Protein AF-A0A1Y3BUK6-F1 (afdb_monomer)

Foldseek 3Di:
DWDADPPRVPTDDPLRVVVVVCVVVPDQAAAEDEDDDPPPQPDWPDDDPVSLLVVVQRPQNYKYWTAGPHDGDIDIDGSCVVPPPHDYPVNVVVVVVVVVVVVVVD

Structure (mmCIF, N/CA/C/O backbone):
data_AF-A0A1Y3BUK6-F1
#
_entry.id   AF-A0A1Y3BUK6-F1
#
loop_
_atom_site.group_PDB
_atom_site.id
_atom_site.type_symbol
_atom_site.label_atom_id
_atom_site.label_alt_id
_atom_site.label_comp_id
_atom_site.label_asym_id
_atom_site.label_entity_id
_atom_site.label_seq_id
_atom_site.pdbx_PDB_ins_code
_atom_site.Cartn_x
_atom_site.Cartn_y
_atom_site.Cartn_z
_atom_site.occupancy
_atom_site.B_iso_or_equiv
_atom_site.auth_seq_id
_atom_site.auth_comp_id
_atom_site.auth_asym_id
_atom_site.auth_atom_id
_atom_site.pdbx_PDB_model_num
ATOM 1 N N . CYS A 1 1 ? -2.358 -7.736 -8.108 1.00 97.06 1 CYS A N 1
ATOM 2 C CA . CYS A 1 1 ? -1.646 -6.961 -9.150 1.00 97.06 1 CYS A CA 1
ATOM 3 C C . CYS A 1 1 ? -2.410 -5.671 -9.430 1.00 97.06 1 CYS A C 1
ATOM 5 O O . CYS A 1 1 ? -3.538 -5.540 -8.955 1.00 97.06 1 CYS A O 1
ATOM 7 N N . ASN A 1 2 ? -1.794 -4.718 -10.134 1.00 98.06 2 ASN A N 1
ATOM 8 C CA . ASN A 1 2 ? -2.523 -3.589 -10.705 1.00 98.06 2 ASN A CA 1
ATOM 9 C C . ASN A 1 2 ? -3.441 -4.078 -11.833 1.00 98.06 2 ASN A C 1
ATOM 11 O O . ASN A 1 2 ? -3.131 -5.059 -12.508 1.00 98.06 2 ASN A O 1
ATOM 15 N N . VAL A 1 3 ? -4.565 -3.392 -12.015 1.00 98.50 3 VAL A N 1
ATOM 16 C CA . VAL A 1 3 ? -5.497 -3.611 -13.125 1.00 98.50 3 VAL A CA 1
ATOM 17 C C . VAL A 1 3 ? -5.777 -2.258 -13.755 1.00 98.50 3 VAL A C 1
ATOM 19 O O . VAL A 1 3 ? -6.190 -1.318 -13.072 1.00 98.50 3 VAL A O 1
ATOM 22 N N . GLU A 1 4 ? -5.504 -2.161 -15.047 1.00 98.38 4 GLU A N 1
ATOM 23 C CA . GLU A 1 4 ? -5.600 -0.920 -15.805 1.00 98.38 4 GLU A CA 1
ATOM 24 C C . GLU A 1 4 ? -6.942 -0.801 -16.524 1.00 98.38 4 GLU A C 1
ATOM 26 O O . GLU A 1 4 ? -7.657 -1.782 -16.739 1.00 98.38 4 GLU A O 1
ATOM 31 N N . ASN A 1 5 ? -7.287 0.427 -16.898 1.00 98.19 5 ASN A N 1
ATOM 32 C CA . ASN A 1 5 ? -8.479 0.727 -17.672 1.00 98.19 5 ASN A CA 1
ATOM 33 C C . ASN A 1 5 ? -8.189 1.828 -18.696 1.00 98.19 5 ASN A C 1
ATOM 35 O O . ASN A 1 5 ? -7.405 2.723 -18.409 1.00 98.19 5 ASN A O 1
ATOM 39 N N . ALA A 1 6 ? -8.859 1.808 -19.853 1.00 98.06 6 ALA A N 1
ATOM 40 C CA . ALA A 1 6 ? -8.723 2.853 -20.872 1.00 98.06 6 ALA A CA 1
ATOM 41 C C . ALA A 1 6 ? -9.057 4.259 -20.332 1.00 98.06 6 ALA A C 1
ATOM 43 O O . ALA A 1 6 ? -8.390 5.234 -20.670 1.00 98.06 6 ALA A O 1
ATOM 44 N N . ALA A 1 7 ? -10.050 4.365 -19.446 1.00 97.62 7 ALA A N 1
ATOM 45 C CA . ALA A 1 7 ? -10.232 5.543 -18.611 1.00 97.62 7 ALA A CA 1
ATOM 46 C C . ALA A 1 7 ? -9.292 5.428 -17.401 1.00 97.62 7 ALA A C 1
ATOM 48 O O . ALA A 1 7 ? -9.653 4.834 -16.385 1.00 97.62 7 ALA A O 1
ATOM 49 N N . TYR A 1 8 ? -8.082 5.987 -17.505 1.00 94.44 8 TYR A N 1
ATOM 50 C CA . TYR A 1 8 ? -7.000 5.768 -16.528 1.00 94.44 8 TYR A CA 1
ATOM 51 C C . TYR A 1 8 ? -7.355 6.076 -15.066 1.00 94.44 8 TYR A C 1
ATOM 53 O O . TYR A 1 8 ? -6.767 5.484 -14.162 1.00 94.44 8 TYR A O 1
ATOM 61 N N . SER A 1 9 ? -8.332 6.947 -14.798 1.00 96.06 9 SER A N 1
ATOM 62 C CA . SER A 1 9 ? -8.829 7.196 -13.437 1.00 96.06 9 SER A CA 1
ATOM 63 C C . SER A 1 9 ? -9.491 5.970 -12.789 1.00 96.06 9 SER A C 1
ATOM 65 O O . SER A 1 9 ? -9.537 5.886 -11.563 1.00 96.06 9 SER A O 1
ATOM 67 N N . GLY A 1 10 ? -9.974 5.015 -13.591 1.00 96.69 10 GLY A N 1
ATOM 68 C CA . GLY A 1 10 ? -10.552 3.747 -13.143 1.00 96.69 10 GLY A CA 1
ATOM 69 C C . GLY A 1 10 ? -9.523 2.665 -12.802 1.00 96.69 10 GLY A C 1
ATOM 70 O O . GLY A 1 10 ? -9.906 1.607 -12.305 1.00 96.69 10 GLY A O 1
ATOM 71 N N . SER A 1 11 ? -8.232 2.901 -13.051 1.00 98.19 11 SER A N 1
ATOM 72 C CA . SER A 1 11 ? -7.171 1.941 -12.739 1.00 98.19 11 SER A CA 1
ATOM 73 C C . SER A 1 11 ? -6.983 1.763 -11.227 1.00 98.19 11 SER A C 1
ATOM 75 O O . SER A 1 11 ? -7.051 2.710 -10.433 1.00 98.19 11 SER A O 1
ATOM 77 N N . ILE A 1 12 ? -6.670 0.536 -10.811 1.00 98.56 12 ILE A N 1
ATOM 78 C CA . ILE A 1 12 ? -6.420 0.178 -9.411 1.00 98.56 12 ILE A CA 1
ATOM 79 C C . ILE A 1 12 ? -5.020 -0.412 -9.255 1.00 98.56 12 ILE A C 1
ATOM 81 O O . ILE A 1 12 ? -4.582 -1.247 -10.040 1.00 98.56 12 ILE A O 1
ATOM 85 N N . CYS A 1 13 ? -4.296 0.027 -8.225 1.00 98.62 13 CYS A N 1
ATOM 86 C CA . CYS A 1 13 ? -2.953 -0.477 -7.941 1.00 98.62 13 CYS A CA 1
ATOM 87 C C . CYS A 1 13 ? -2.997 -1.850 -7.242 1.00 98.62 13 CYS A C 1
ATOM 89 O O . CYS A 1 13 ? -4.044 -2.295 -6.750 1.00 98.62 13 CYS A O 1
ATOM 91 N N . ALA A 1 14 ? -1.850 -2.524 -7.179 1.00 98.50 14 ALA A N 1
ATOM 92 C CA . ALA A 1 14 ? -1.741 -3.873 -6.629 1.00 98.50 14 ALA A CA 1
ATOM 93 C C . ALA A 1 14 ? -2.119 -3.962 -5.146 1.00 98.50 14 ALA A C 1
ATOM 95 O O . ALA A 1 14 ? -2.802 -4.904 -4.743 1.00 98.50 14 ALA A O 1
ATOM 96 N N . GLU A 1 15 ? -1.731 -2.961 -4.367 1.00 98.62 15 GLU A N 1
ATOM 97 C CA . GLU A 1 15 ? -1.949 -2.860 -2.927 1.00 98.62 15 GLU A CA 1
ATOM 98 C C . GLU A 1 15 ? -3.444 -2.788 -2.616 1.00 98.62 15 GLU A C 1
ATOM 100 O O . GLU A 1 15 ? -3.969 -3.582 -1.837 1.00 98.62 15 GLU A O 1
ATOM 105 N N . ARG A 1 16 ? -4.159 -1.882 -3.297 1.00 98.50 16 ARG A N 1
ATOM 106 C CA . ARG A 1 16 ? -5.612 -1.727 -3.142 1.00 98.50 16 ARG A CA 1
ATOM 107 C C . ARG A 1 16 ? -6.351 -2.988 -3.578 1.00 98.50 16 ARG A C 1
ATOM 109 O O . ARG A 1 16 ? -7.261 -3.421 -2.881 1.00 98.50 16 ARG A O 1
ATOM 116 N N . THR A 1 17 ? -5.918 -3.625 -4.664 1.00 98.75 17 THR A N 1
ATOM 117 C CA . THR A 1 17 ? -6.490 -4.905 -5.112 1.00 98.75 17 THR A CA 1
ATOM 118 C C . THR A 1 17 ? -6.331 -6.002 -4.053 1.00 98.75 17 THR A C 1
ATOM 120 O O . THR A 1 17 ? -7.296 -6.704 -3.747 1.00 98.75 17 THR A O 1
ATOM 123 N N . ALA A 1 18 ? -5.144 -6.127 -3.447 1.00 98.56 18 ALA A N 1
ATOM 124 C CA . ALA A 1 18 ? -4.880 -7.111 -2.396 1.00 98.56 18 ALA A CA 1
ATOM 125 C C . ALA A 1 18 ? -5.764 -6.882 -1.159 1.00 98.56 18 ALA A C 1
ATOM 127 O O . ALA A 1 18 ? -6.397 -7.817 -0.665 1.00 98.56 18 ALA A O 1
ATOM 128 N N . ILE A 1 19 ? -5.871 -5.633 -0.698 1.00 98.38 19 ILE A N 1
ATOM 129 C CA . ILE A 1 19 ? -6.700 -5.299 0.464 1.00 98.38 19 ILE A CA 1
ATOM 130 C C . ILE A 1 19 ? -8.188 -5.497 0.171 1.00 98.38 19 ILE A C 1
ATOM 132 O O . ILE A 1 19 ? -8.884 -6.095 0.986 1.00 98.38 19 ILE A O 1
ATOM 136 N N . VAL A 1 20 ? -8.689 -5.070 -0.994 1.00 98.38 20 VAL A N 1
ATOM 137 C CA . VAL A 1 20 ? -10.094 -5.297 -1.384 1.00 98.38 20 VAL A CA 1
ATOM 138 C C . VAL A 1 20 ? -10.420 -6.792 -1.384 1.00 98.38 20 VAL A C 1
ATOM 140 O O . VAL A 1 20 ? -11.470 -7.200 -0.875 1.00 98.38 20 VAL A O 1
ATOM 143 N N . LYS A 1 21 ? -9.510 -7.638 -1.882 1.00 98.62 21 LYS A N 1
ATOM 144 C CA . LYS A 1 21 ? -9.695 -9.093 -1.835 1.00 98.62 21 LYS A CA 1
ATOM 145 C C . LYS A 1 21 ? -9.725 -9.627 -0.400 1.00 98.62 21 LYS A C 1
ATOM 147 O O . LYS A 1 21 ? -10.583 -10.448 -0.075 1.00 98.62 21 LYS A O 1
ATOM 152 N N . ALA A 1 22 ? -8.830 -9.160 0.466 1.00 98.38 22 ALA A N 1
ATOM 153 C CA . ALA A 1 22 ? -8.791 -9.600 1.857 1.00 98.38 22 ALA A CA 1
ATOM 154 C C . ALA A 1 22 ? -10.051 -9.173 2.634 1.00 98.38 22 ALA A C 1
ATOM 156 O O . ALA A 1 22 ? -10.677 -10.004 3.295 1.00 98.38 22 ALA A O 1
ATOM 157 N N . VAL A 1 23 ? -10.481 -7.918 2.473 1.00 98.31 23 VAL A N 1
ATOM 158 C CA . VAL A 1 23 ? -11.688 -7.361 3.106 1.00 98.31 23 VAL A CA 1
ATOM 159 C C . VAL A 1 23 ? -12.951 -8.063 2.630 1.00 98.31 23 VAL A C 1
ATOM 161 O O . VAL A 1 23 ? -13.774 -8.447 3.459 1.00 98.31 23 VAL A O 1
ATOM 164 N N . SER A 1 24 ? -13.095 -8.289 1.321 1.00 98.44 24 SER A N 1
ATOM 165 C CA . SER A 1 24 ? -14.236 -9.047 0.778 1.00 98.44 24 SER A CA 1
ATOM 166 C C . SER A 1 24 ? -14.266 -10.505 1.243 1.00 98.44 24 SER A C 1
ATOM 168 O O . SER A 1 24 ? -15.320 -11.131 1.215 1.00 98.44 24 SER A O 1
ATOM 170 N N . SER A 1 25 ? -1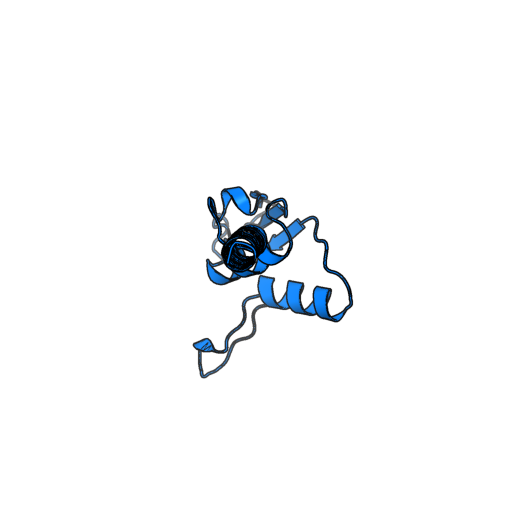3.135 -11.030 1.720 1.00 98.44 25 SER A N 1
ATOM 171 C CA . SER A 1 25 ? -13.026 -12.366 2.315 1.00 98.44 25 SER A CA 1
ATOM 172 C C . SER A 1 25 ? -13.122 -12.347 3.853 1.00 98.44 25 SER A C 1
ATOM 174 O O . SER A 1 25 ? -12.852 -13.355 4.494 1.00 98.44 25 SER A O 1
ATOM 176 N N . GLY A 1 26 ? -13.501 -11.215 4.463 1.00 98.31 26 GLY A N 1
ATOM 177 C CA . GLY A 1 26 ? -13.745 -11.087 5.906 1.00 98.31 26 GLY A CA 1
ATOM 178 C C . GLY A 1 26 ? -12.540 -10.658 6.753 1.00 98.31 26 GLY A C 1
ATOM 179 O O . GLY A 1 26 ? -12.675 -10.493 7.966 1.00 98.31 26 GLY A O 1
ATOM 180 N N . HIS A 1 27 ? -11.370 -10.421 6.156 1.00 98.19 27 HIS A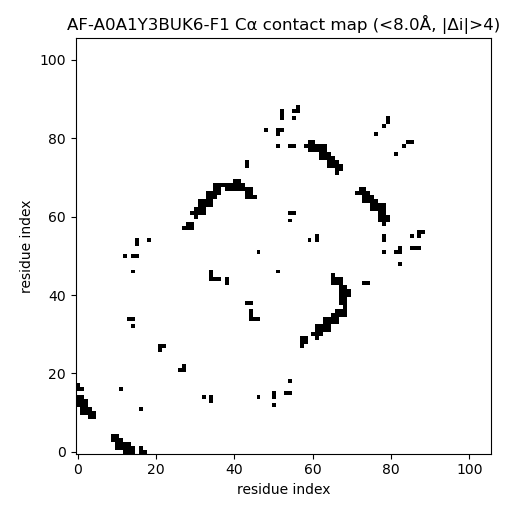 N 1
ATOM 181 C CA . HIS A 1 27 ? -10.172 -9.998 6.887 1.00 98.19 27 HIS A CA 1
ATOM 182 C C . HIS A 1 27 ? -10.051 -8.472 6.922 1.00 98.19 27 HIS A C 1
ATOM 184 O O . HIS A 1 27 ? -10.044 -7.822 5.881 1.00 98.19 27 HIS A O 1
ATOM 190 N N . ARG A 1 28 ? -9.920 -7.882 8.118 1.00 96.44 28 ARG A N 1
ATOM 191 C CA . ARG A 1 28 ? -9.786 -6.416 8.287 1.00 96.44 28 ARG A CA 1
ATOM 192 C C . ARG A 1 28 ? -8.601 -5.971 9.145 1.00 96.44 28 ARG A C 1
ATOM 194 O O . ARG A 1 28 ? -8.429 -4.778 9.349 1.00 96.44 28 ARG A O 1
ATOM 201 N N . LYS A 1 29 ? -7.817 -6.913 9.672 1.00 96.69 29 LYS A N 1
ATOM 202 C CA . LYS A 1 29 ? -6.604 -6.638 10.451 1.00 96.69 29 LYS A CA 1
ATOM 203 C C . LYS A 1 29 ? -5.415 -7.185 9.683 1.00 96.69 29 LYS A C 1
ATOM 205 O O . LYS A 1 29 ? -5.387 -8.379 9.383 1.00 96.69 29 LYS A O 1
ATOM 210 N N . PHE A 1 30 ? -4.458 -6.323 9.373 1.00 97.56 30 PHE A N 1
ATOM 211 C CA . PHE A 1 30 ? -3.306 -6.669 8.551 1.00 97.56 30 PHE A CA 1
ATOM 212 C C . PHE A 1 30 ? -2.025 -6.358 9.306 1.00 97.56 30 PHE A C 1
ATOM 214 O O . PHE A 1 30 ? -1.898 -5.296 9.901 1.00 97.56 30 PHE A O 1
ATOM 221 N N . LYS A 1 31 ? -1.077 -7.297 9.275 1.00 97.81 31 LYS A N 1
ATOM 222 C CA . LYS A 1 31 ? 0.234 -7.120 9.906 1.00 97.81 31 LYS A CA 1
ATOM 223 C C . LYS A 1 31 ? 1.224 -6.437 8.965 1.00 97.81 31 LYS A C 1
ATOM 225 O O . LYS A 1 31 ? 1.959 -5.551 9.379 1.00 97.81 31 LYS A O 1
ATOM 230 N N . ALA A 1 32 ? 1.255 -6.876 7.708 1.00 98.06 32 ALA A N 1
ATOM 231 C CA . ALA A 1 32 ? 2.183 -6.369 6.714 1.00 98.06 32 ALA A CA 1
ATOM 232 C C . ALA A 1 32 ? 1.646 -6.540 5.286 1.00 98.06 32 ALA A C 1
ATOM 234 O O . ALA A 1 32 ? 0.783 -7.388 5.043 1.00 98.06 32 ALA A O 1
ATOM 235 N N . ILE A 1 33 ? 2.203 -5.774 4.350 1.00 98.12 33 ILE A N 1
ATOM 236 C CA . ILE A 1 33 ? 2.031 -5.924 2.903 1.00 98.12 33 ILE A CA 1
ATOM 237 C C . ILE A 1 33 ? 3.394 -5.826 2.213 1.00 98.12 33 ILE A C 1
ATOM 239 O O . ILE A 1 33 ? 4.182 -4.943 2.536 1.00 98.12 33 ILE A O 1
ATOM 243 N N . ALA A 1 34 ? 3.666 -6.717 1.259 1.00 97.06 34 ALA A N 1
ATOM 244 C CA . ALA A 1 34 ? 4.858 -6.661 0.418 1.00 97.06 34 ALA A CA 1
ATOM 245 C C . ALA A 1 34 ? 4.495 -6.214 -1.000 1.00 97.06 34 ALA A C 1
ATOM 247 O O . ALA A 1 34 ? 3.499 -6.675 -1.564 1.00 97.06 34 ALA A O 1
ATOM 248 N N . ILE A 1 35 ? 5.298 -5.308 -1.556 1.00 96.94 35 ILE A N 1
ATOM 249 C CA . ILE A 1 35 ? 5.081 -4.703 -2.869 1.00 96.94 35 ILE A CA 1
ATOM 250 C C . ILE A 1 35 ? 6.314 -4.967 -3.726 1.00 96.94 35 ILE A C 1
ATOM 252 O O . ILE A 1 35 ? 7.437 -4.661 -3.326 1.00 96.94 35 ILE A O 1
ATOM 256 N N . THR A 1 36 ? 6.087 -5.536 -4.906 1.00 94.44 36 THR A N 1
ATOM 257 C CA . THR A 1 36 ? 7.118 -5.884 -5.884 1.00 94.44 36 THR A CA 1
ATOM 258 C C . THR A 1 36 ? 6.785 -5.257 -7.234 1.00 94.44 36 THR A C 1
ATOM 260 O O . THR A 1 36 ? 5.622 -4.993 -7.553 1.00 94.44 36 THR A O 1
ATOM 263 N N . SER A 1 37 ? 7.814 -5.017 -8.040 1.00 93.62 37 SER A N 1
ATOM 264 C CA . SER A 1 37 ? 7.674 -4.549 -9.420 1.00 93.62 37 SER A CA 1
ATOM 265 C C . SER A 1 37 ? 8.905 -4.930 -10.231 1.00 93.62 37 SER A C 1
ATOM 267 O O . SER A 1 37 ? 9.915 -5.350 -9.675 1.00 93.62 37 SER A O 1
ATOM 269 N N . ASN A 1 38 ? 8.833 -4.718 -11.538 1.00 92.75 38 ASN A N 1
ATOM 270 C CA . ASN A 1 38 ? 9.950 -4.838 -12.467 1.00 92.75 38 ASN A CA 1
ATOM 271 C C . ASN A 1 38 ? 10.732 -3.519 -12.638 1.00 92.75 38 ASN A C 1
ATOM 273 O O . ASN A 1 38 ? 11.317 -3.293 -13.697 1.00 92.75 38 ASN A O 1
ATOM 277 N N . LEU A 1 39 ? 10.716 -2.635 -11.632 1.00 91.94 39 LEU A N 1
ATOM 278 C CA . LEU A 1 39 ? 11.558 -1.436 -11.612 1.00 91.94 39 LEU A CA 1
ATOM 279 C C . LEU A 1 39 ? 13.053 -1.802 -11.735 1.00 91.94 39 LEU A C 1
ATOM 281 O O . LEU A 1 39 ? 13.422 -2.971 -11.560 1.00 91.94 39 LEU A O 1
ATOM 285 N N . PRO A 1 40 ? 13.931 -0.832 -12.053 1.00 92.25 40 PRO A N 1
ATOM 286 C CA . PRO A 1 40 ? 15.370 -1.060 -12.061 1.00 92.25 40 PRO A CA 1
ATOM 287 C C . PRO A 1 40 ? 15.874 -1.737 -10.770 1.00 92.25 40 PRO A C 1
ATOM 289 O O . PRO A 1 40 ? 15.303 -1.515 -9.703 1.00 92.25 40 PRO A O 1
ATOM 292 N N . PRO A 1 41 ? 16.959 -2.535 -10.837 1.00 84.19 41 PRO A N 1
ATOM 293 C CA . PRO A 1 41 ? 17.434 -3.398 -9.748 1.00 84.19 41 PRO A CA 1
ATOM 294 C C . PRO A 1 41 ? 17.522 -2.772 -8.350 1.00 84.19 41 PRO A C 1
ATOM 296 O O . PRO A 1 41 ? 17.307 -3.479 -7.378 1.00 84.19 41 PRO A O 1
ATOM 299 N N . ASN A 1 42 ? 17.818 -1.476 -8.233 1.00 85.69 42 ASN A N 1
ATOM 300 C CA . ASN A 1 42 ? 18.033 -0.798 -6.948 1.00 85.69 42 ASN A CA 1
ATOM 301 C C . ASN A 1 42 ? 16.878 0.140 -6.549 1.00 85.69 42 ASN A C 1
ATOM 303 O O . ASN A 1 42 ? 16.957 0.818 -5.522 1.00 85.69 42 ASN A O 1
ATOM 307 N N . ASP A 1 43 ? 15.819 0.194 -7.355 1.00 90.94 43 ASP A N 1
ATOM 308 C CA . ASP A 1 43 ? 14.684 1.077 -7.123 1.00 90.94 43 ASP A CA 1
ATOM 309 C C . ASP A 1 43 ? 13.631 0.380 -6.260 1.00 90.94 43 ASP A C 1
ATOM 311 O O . ASP A 1 43 ? 13.277 -0.784 -6.461 1.00 90.94 43 ASP A O 1
ATOM 315 N N . LEU A 1 44 ? 13.096 1.120 -5.289 1.00 91.81 44 LEU A N 1
ATOM 316 C CA . LEU A 1 44 ? 12.036 0.636 -4.412 1.00 91.81 44 LEU A CA 1
ATOM 317 C C . LEU A 1 44 ? 10.670 0.918 -5.029 1.00 91.81 44 LEU A C 1
ATOM 319 O O . LEU A 1 44 ? 10.354 2.060 -5.375 1.00 91.81 44 LEU A O 1
ATOM 323 N N . CYS A 1 45 ? 9.811 -0.099 -5.066 1.00 91.56 45 CYS A N 1
ATOM 324 C CA . CYS A 1 45 ? 8.420 0.065 -5.478 1.00 91.56 45 CYS A CA 1
ATOM 325 C C . CYS A 1 45 ? 7.576 0.680 -4.351 1.00 91.56 45 CYS A C 1
ATOM 327 O O . CYS A 1 45 ? 6.835 -0.012 -3.655 1.00 91.56 45 CYS A O 1
ATOM 329 N N . ALA A 1 46 ? 7.719 1.986 -4.129 1.00 95.25 46 ALA A N 1
ATOM 330 C CA . ALA A 1 46 ? 6.961 2.685 -3.098 1.00 95.25 46 ALA A CA 1
ATOM 331 C C . ALA A 1 46 ? 5.466 2.795 -3.469 1.00 95.25 46 ALA A C 1
ATOM 333 O O . ALA A 1 46 ? 5.146 3.178 -4.597 1.00 95.25 46 ALA A O 1
ATOM 334 N N . PRO A 1 47 ? 4.531 2.558 -2.525 1.00 97.50 47 PRO A N 1
ATOM 335 C CA . PRO A 1 47 ? 3.109 2.718 -2.792 1.00 97.50 47 PRO A CA 1
ATOM 336 C C . PRO A 1 47 ? 2.786 4.180 -3.091 1.00 97.50 47 PRO A C 1
ATOM 338 O O . PRO A 1 47 ? 3.326 5.098 -2.454 1.00 97.50 47 PRO A O 1
ATOM 341 N N . CYS A 1 48 ? 1.861 4.407 -4.022 1.00 97.88 48 CYS A N 1
ATOM 342 C CA . CYS A 1 48 ? 1.394 5.754 -4.341 1.00 97.88 48 CYS A CA 1
ATOM 343 C C . CYS A 1 48 ? 0.573 6.351 -3.182 1.00 97.88 48 CYS A C 1
ATOM 345 O O . CYS A 1 48 ? 0.092 5.631 -2.303 1.00 97.88 48 CYS A O 1
ATOM 347 N N . GLY A 1 49 ? 0.366 7.673 -3.188 1.00 98.00 49 GLY A N 1
ATOM 348 C CA . GLY A 1 49 ? -0.363 8.370 -2.117 1.00 98.00 49 GLY A CA 1
ATOM 349 C C . GLY A 1 49 ? -1.761 7.796 -1.850 1.00 98.00 49 GLY A C 1
ATOM 350 O O . GLY A 1 49 ? -2.125 7.578 -0.698 1.00 98.00 49 GLY A O 1
ATOM 351 N N . ASN A 1 50 ? -2.500 7.437 -2.906 1.00 97.62 50 ASN A N 1
ATOM 352 C CA . ASN A 1 50 ? -3.824 6.821 -2.776 1.00 97.62 50 ASN A CA 1
ATOM 353 C C . ASN A 1 50 ? -3.766 5.447 -2.099 1.00 97.62 50 ASN A C 1
ATOM 355 O O . ASN A 1 50 ? -4.648 5.119 -1.311 1.00 97.62 50 ASN A O 1
ATOM 359 N N . CYS A 1 51 ? -2.738 4.642 -2.378 1.00 98.56 51 CYS A N 1
ATOM 360 C CA . CYS A 1 51 ? -2.549 3.354 -1.714 1.00 98.56 51 CYS A CA 1
ATOM 361 C C . CYS A 1 51 ? -2.176 3.533 -0.245 1.00 98.56 51 CYS A C 1
ATOM 363 O O . CYS A 1 51 ? -2.767 2.867 0.599 1.00 98.56 51 CYS A O 1
ATOM 365 N N . ARG A 1 52 ? -1.268 4.465 0.073 1.00 98.44 52 ARG A N 1
ATOM 366 C CA . ARG A 1 52 ? -0.918 4.788 1.468 1.00 98.44 52 ARG A CA 1
ATOM 367 C C . ARG A 1 52 ? -2.157 5.207 2.256 1.00 98.44 52 ARG A C 1
ATOM 369 O O . ARG A 1 52 ? -2.433 4.645 3.309 1.00 98.44 52 ARG A O 1
ATOM 376 N N . GLN A 1 53 ? -2.944 6.130 1.704 1.00 98.38 53 GLN A N 1
ATOM 377 C CA . GLN A 1 53 ? -4.165 6.619 2.340 1.00 98.38 53 GLN A CA 1
ATOM 378 C C . GLN A 1 53 ? -5.220 5.517 2.505 1.00 98.38 53 GLN A C 1
ATOM 380 O O . GLN A 1 53 ? -5.871 5.445 3.545 1.00 98.38 53 GLN A O 1
ATOM 385 N N . PHE A 1 54 ? -5.372 4.641 1.508 1.00 98.12 54 PHE A N 1
ATOM 386 C CA . PHE A 1 54 ? -6.286 3.501 1.582 1.00 98.12 54 PHE A CA 1
ATOM 387 C C . PHE A 1 54 ? -5.856 2.487 2.647 1.00 98.12 54 PHE A C 1
ATOM 389 O O . PHE A 1 54 ? -6.693 1.954 3.367 1.00 98.12 54 PHE A O 1
ATOM 396 N N . LEU A 1 55 ? -4.555 2.221 2.763 1.00 97.94 55 LEU A N 1
ATOM 397 C CA . LEU A 1 55 ? -4.012 1.292 3.749 1.00 97.94 55 LEU A CA 1
ATOM 398 C C . LEU A 1 55 ? -4.150 1.829 5.185 1.00 97.94 55 LEU A C 1
ATOM 400 O O . LEU A 1 55 ? -4.452 1.048 6.084 1.00 97.94 55 LEU A O 1
ATOM 404 N N . VAL A 1 56 ? -4.002 3.146 5.395 1.00 97.25 56 VAL A N 1
ATOM 405 C CA . VAL A 1 56 ? -4.150 3.791 6.718 1.00 97.25 56 VAL A CA 1
ATOM 406 C C . VAL A 1 56 ? -5.526 3.537 7.345 1.00 97.25 56 VAL A C 1
ATOM 408 O O . VAL A 1 56 ? -5.627 3.468 8.570 1.00 97.25 56 VAL A O 1
ATOM 411 N N . GLU A 1 57 ? -6.567 3.330 6.533 1.00 97.31 57 GLU A N 1
ATOM 412 C CA . GLU A 1 57 ? -7.911 2.952 7.002 1.00 97.31 57 GLU A CA 1
ATOM 413 C C . GLU A 1 57 ? -7.903 1.676 7.865 1.00 97.31 57 GLU A C 1
ATOM 415 O O . GLU A 1 57 ? -8.752 1.502 8.739 1.00 97.31 57 GLU A O 1
ATOM 420 N N . PHE A 1 58 ? -6.923 0.794 7.655 1.00 96.31 58 PHE A N 1
ATOM 421 C CA . PHE A 1 58 ? -6.822 -0.503 8.325 1.00 96.31 58 PHE A CA 1
ATOM 422 C C . PHE A 1 58 ? -5.775 -0.553 9.446 1.00 96.31 58 PHE A C 1
ATOM 424 O O . PHE A 1 58 ? -5.630 -1.599 10.080 1.00 96.31 58 PHE A O 1
ATOM 431 N N . GLY A 1 59 ? -5.085 0.557 9.722 1.00 94.56 59 GLY A N 1
ATOM 432 C CA . GLY A 1 59 ? -4.108 0.674 10.809 1.00 94.56 59 GLY A CA 1
ATOM 433 C C . GLY A 1 59 ? -2.821 1.363 10.366 1.00 94.56 59 GLY A C 1
ATOM 434 O O . GLY A 1 59 ? -2.270 1.040 9.321 1.00 94.56 59 GLY A O 1
ATOM 435 N N . LYS A 1 60 ? -2.325 2.317 11.164 1.00 93.75 60 LYS A N 1
ATOM 436 C CA . LYS A 1 60 ? -1.076 3.054 10.878 1.00 93.75 60 LYS A CA 1
ATOM 437 C C . LYS A 1 60 ? 0.192 2.243 11.173 1.00 93.75 60 LYS A C 1
ATOM 439 O O . LYS A 1 60 ? 1.264 2.563 10.670 1.00 93.75 60 LYS A O 1
ATOM 444 N N . ASP A 1 61 ? 0.050 1.196 11.976 1.00 94.69 61 ASP A N 1
ATOM 445 C CA . ASP A 1 61 ? 1.088 0.247 12.376 1.00 94.69 61 ASP A CA 1
ATOM 446 C C . ASP A 1 61 ? 1.348 -0.852 11.332 1.00 94.69 61 ASP A C 1
ATOM 448 O O . ASP A 1 61 ? 2.281 -1.638 11.486 1.00 94.69 61 ASP A O 1
ATOM 452 N N . LEU A 1 62 ? 0.555 -0.904 10.256 1.00 97.06 62 LEU A N 1
ATOM 453 C CA . LEU A 1 62 ? 0.746 -1.844 9.155 1.00 97.06 62 LEU A CA 1
ATOM 454 C C . LEU A 1 62 ? 2.132 -1.648 8.523 1.00 97.06 62 LEU A C 1
ATOM 456 O O . LEU A 1 62 ? 2.480 -0.549 8.081 1.00 97.06 62 LEU A O 1
ATOM 460 N N . ILE A 1 63 ? 2.900 -2.738 8.448 1.00 98.38 63 ILE A N 1
ATOM 461 C CA . ILE A 1 63 ? 4.247 -2.743 7.869 1.00 98.38 63 ILE A CA 1
ATOM 462 C C . ILE A 1 63 ? 4.186 -2.873 6.347 1.00 98.38 63 ILE A C 1
ATOM 464 O O . ILE A 1 63 ? 3.645 -3.833 5.802 1.00 98.38 63 ILE A O 1
ATOM 468 N N . VAL A 1 64 ? 4.783 -1.927 5.641 1.00 98.19 64 VAL A N 1
ATOM 469 C CA . VAL A 1 64 ? 4.926 -1.924 4.190 1.00 98.19 64 VAL A CA 1
ATOM 470 C C . VAL A 1 64 ? 6.353 -2.322 3.831 1.00 98.19 64 VAL A C 1
ATOM 472 O O . VAL A 1 64 ? 7.312 -1.628 4.164 1.00 98.19 64 VAL A O 1
ATOM 475 N N . ILE A 1 65 ? 6.479 -3.446 3.133 1.00 97.62 65 ILE A N 1
ATOM 476 C CA . ILE A 1 65 ? 7.739 -4.002 2.649 1.00 97.62 65 ILE A CA 1
ATOM 477 C C . ILE A 1 65 ? 7.880 -3.625 1.173 1.00 97.62 65 ILE A C 1
ATOM 479 O O . ILE A 1 65 ? 7.079 -4.045 0.335 1.00 97.62 65 ILE A O 1
ATOM 483 N N . LEU A 1 66 ? 8.890 -2.819 0.862 1.00 96.12 66 LEU A N 1
ATOM 484 C CA . LEU A 1 66 ? 9.226 -2.380 -0.488 1.00 96.12 66 LEU A CA 1
ATOM 485 C C . LEU A 1 66 ? 10.378 -3.239 -0.992 1.00 96.12 66 LEU A C 1
ATOM 487 O O . LEU A 1 66 ? 11.517 -3.040 -0.570 1.00 96.12 66 LEU A O 1
ATOM 491 N N . ALA A 1 67 ? 10.078 -4.199 -1.859 1.00 91.38 67 ALA A N 1
ATOM 492 C CA . ALA A 1 67 ? 11.100 -5.032 -2.469 1.00 91.38 67 ALA A CA 1
ATOM 493 C C . ALA A 1 67 ? 11.754 -4.303 -3.648 1.00 91.38 67 ALA A C 1
ATOM 495 O O . ALA A 1 67 ? 11.089 -3.581 -4.402 1.00 91.38 67 ALA A O 1
ATOM 496 N N . THR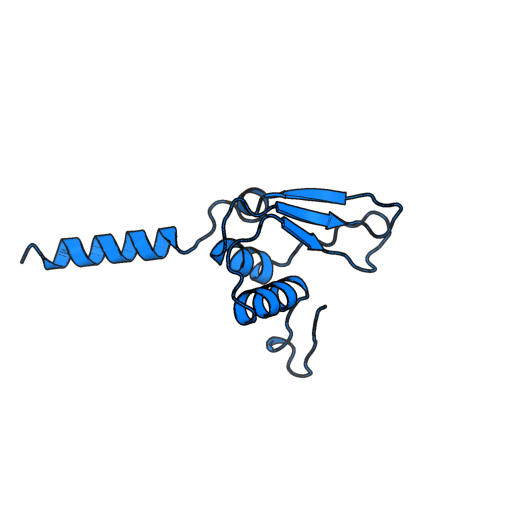 A 1 68 ? 13.054 -4.522 -3.803 1.00 88.88 68 THR A N 1
ATOM 497 C CA . THR A 1 68 ? 13.785 -4.202 -5.028 1.00 88.88 68 THR A CA 1
ATOM 498 C C . THR A 1 68 ? 13.637 -5.340 -6.040 1.00 88.88 68 THR A C 1
ATOM 500 O O . THR A 1 68 ? 13.171 -6.435 -5.715 1.00 88.88 68 THR A O 1
ATOM 503 N N . ASN A 1 69 ? 14.039 -5.094 -7.285 1.00 85.06 69 ASN A N 1
ATOM 504 C CA . ASN A 1 69 ? 14.056 -6.109 -8.340 1.00 85.06 69 ASN A CA 1
ATOM 505 C C . ASN A 1 69 ? 15.417 -6.840 -8.420 1.00 85.06 69 ASN A C 1
ATOM 507 O O . ASN A 1 69 ? 15.832 -7.273 -9.495 1.00 85.06 69 ASN A O 1
ATOM 511 N N . ASN A 1 70 ? 16.152 -6.930 -7.303 1.00 79.31 70 ASN A N 1
ATOM 512 C CA . ASN A 1 70 ? 17.468 -7.562 -7.229 1.00 79.31 70 ASN A CA 1
ATOM 513 C C . ASN A 1 70 ? 17.669 -8.295 -5.895 1.00 79.31 70 ASN A C 1
ATOM 515 O O . ASN A 1 70 ? 17.635 -7.679 -4.836 1.00 79.31 70 ASN A O 1
ATOM 519 N N . ASN A 1 71 ? 17.942 -9.601 -5.963 1.00 62.53 71 ASN A N 1
ATOM 520 C CA . ASN A 1 71 ? 18.524 -10.402 -4.877 1.00 62.53 71 ASN A CA 1
ATOM 521 C C . ASN A 1 71 ? 17.931 -10.185 -3.469 1.00 62.53 71 ASN A C 1
ATOM 523 O O . ASN A 1 71 ? 18.676 -9.957 -2.520 1.00 62.53 71 ASN A O 1
ATOM 527 N N . ASP A 1 72 ? 16.606 -10.278 -3.329 1.00 72.81 72 ASP A N 1
ATOM 528 C CA . ASP A 1 72 ? 15.904 -10.254 -2.034 1.00 72.81 72 ASP A CA 1
ATOM 529 C C . ASP A 1 72 ? 16.123 -8.992 -1.170 1.00 72.81 72 ASP A C 1
ATOM 531 O O . ASP A 1 72 ? 15.753 -8.991 0.007 1.00 72.81 72 ASP A O 1
ATOM 535 N N . ASP A 1 73 ? 16.670 -7.900 -1.721 1.00 89.31 73 ASP A N 1
ATOM 536 C CA . ASP A 1 73 ? 16.817 -6.653 -0.968 1.00 89.31 73 ASP A CA 1
ATOM 537 C C . ASP A 1 73 ? 15.469 -5.930 -0.852 1.00 89.31 73 ASP A C 1
ATOM 539 O O . ASP A 1 73 ? 14.711 -5.791 -1.824 1.00 89.31 73 ASP A O 1
ATOM 543 N N . TYR A 1 74 ? 15.163 -5.457 0.352 1.00 94.12 74 TYR A N 1
ATOM 544 C CA . TYR A 1 74 ? 13.928 -4.754 0.657 1.00 94.12 74 TYR A CA 1
ATOM 545 C C . TYR A 1 74 ? 14.133 -3.726 1.764 1.00 94.12 74 TYR A C 1
ATOM 547 O O . TYR A 1 74 ? 14.994 -3.845 2.636 1.00 94.12 74 TYR A O 1
ATOM 555 N N . LYS A 1 75 ? 13.239 -2.739 1.799 1.00 95.88 75 LYS A N 1
ATOM 556 C CA . LYS A 1 75 ? 13.082 -1.850 2.955 1.00 95.88 75 LYS A CA 1
ATOM 557 C C . LYS A 1 75 ? 11.714 -2.031 3.582 1.00 95.88 75 LYS A C 1
ATOM 559 O O . LYS A 1 75 ? 10.741 -2.303 2.885 1.00 95.88 75 LYS A O 1
ATOM 564 N N . GLN A 1 76 ? 11.641 -1.873 4.897 1.00 97.31 76 GLN A N 1
ATOM 565 C CA . GLN A 1 76 ? 10.382 -1.893 5.633 1.00 97.31 76 GLN A CA 1
ATOM 566 C C . GLN A 1 76 ? 10.113 -0.518 6.219 1.00 97.31 76 GLN A C 1
ATOM 568 O O . GLN A 1 76 ? 11.030 0.143 6.699 1.00 97.31 76 GLN A O 1
ATOM 573 N N . PHE A 1 77 ? 8.848 -0.131 6.192 1.00 98.06 77 PHE A N 1
ATOM 574 C CA . PHE A 1 77 ? 8.349 1.089 6.805 1.00 98.06 77 PHE A CA 1
ATOM 575 C C . PHE A 1 77 ? 6.993 0.801 7.433 1.00 98.06 77 PHE A C 1
ATOM 577 O O . PHE A 1 77 ? 6.236 -0.034 6.942 1.00 98.06 77 PHE A O 1
ATOM 584 N N . THR A 1 78 ? 6.639 1.517 8.481 1.00 97.62 78 THR A N 1
ATOM 585 C CA . THR A 1 78 ? 5.250 1.647 8.921 1.00 97.62 78 THR A CA 1
ATOM 586 C C . THR A 1 78 ? 4.490 2.589 7.984 1.00 97.62 78 THR A C 1
ATOM 588 O O . THR A 1 78 ? 5.076 3.419 7.279 1.00 97.62 78 THR A O 1
ATOM 591 N N . LEU A 1 79 ? 3.158 2.512 7.976 1.00 96.50 79 LEU A N 1
ATOM 592 C CA . LEU A 1 79 ? 2.359 3.503 7.250 1.00 96.50 79 LEU A CA 1
ATOM 593 C C . LEU A 1 79 ? 2.461 4.908 7.842 1.00 96.50 79 LEU A C 1
ATOM 595 O O . LEU A 1 79 ? 2.298 5.868 7.094 1.00 96.50 79 LEU A O 1
ATOM 599 N N . ASP A 1 80 ? 2.732 5.044 9.140 1.00 96.25 80 ASP A N 1
ATOM 600 C CA . ASP A 1 80 ? 2.942 6.358 9.758 1.00 96.25 80 ASP A CA 1
ATOM 601 C C . ASP A 1 80 ? 4.224 7.032 9.241 1.00 96.25 80 ASP A C 1
ATOM 603 O O . ASP A 1 80 ? 4.215 8.226 8.953 1.00 96.25 80 ASP A O 1
ATOM 607 N N . GLU A 1 81 ? 5.290 6.262 8.997 1.00 97.62 81 GLU A N 1
ATOM 608 C CA . GLU A 1 81 ? 6.510 6.766 8.346 1.00 97.62 81 GLU A CA 1
ATOM 609 C C . GLU A 1 81 ? 6.272 7.134 6.874 1.00 97.62 81 GLU A C 1
ATOM 611 O O . GLU A 1 81 ? 6.816 8.121 6.377 1.00 97.62 81 GLU A O 1
ATOM 616 N N . LEU A 1 82 ? 5.449 6.360 6.157 1.00 97.69 82 LEU A N 1
ATOM 617 C CA . LEU A 1 82 ? 5.155 6.614 4.742 1.00 97.69 82 LEU A CA 1
ATOM 618 C C . LEU A 1 82 ? 4.116 7.720 4.517 1.00 97.69 82 LEU A C 1
ATOM 620 O O . LEU A 1 82 ? 4.091 8.317 3.435 1.00 97.69 82 LEU A O 1
ATOM 624 N N . LEU A 1 83 ? 3.231 7.970 5.476 1.00 97.88 83 LEU A N 1
ATOM 625 C CA . LEU A 1 83 ? 2.194 8.997 5.401 1.00 97.88 83 LEU A CA 1
ATOM 626 C C . LEU A 1 83 ? 1.989 9.639 6.785 1.00 97.88 83 LEU A C 1
ATOM 628 O O . LEU A 1 83 ? 0.956 9.413 7.438 1.00 97.88 83 LEU A O 1
ATOM 632 N N . PRO A 1 84 ? 2.966 10.448 7.234 1.00 97.06 84 PRO A N 1
ATOM 633 C CA . PRO A 1 84 ? 2.909 11.095 8.534 1.00 97.06 84 PRO A CA 1
ATOM 634 C C . PRO A 1 84 ? 1.728 12.058 8.597 1.00 97.06 84 PRO A C 1
ATOM 636 O O . PRO A 1 84 ? 1.332 12.656 7.594 1.00 97.06 84 PRO A O 1
ATOM 639 N N . TYR A 1 85 ? 1.146 12.196 9.789 1.00 95.69 85 TYR A N 1
ATOM 640 C CA . TYR A 1 85 ? -0.034 13.040 10.028 1.00 95.69 85 TYR A CA 1
ATOM 641 C C . TYR A 1 85 ? -1.2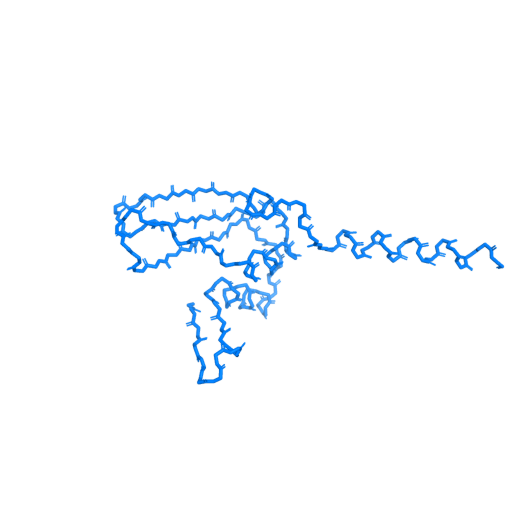48 12.689 9.152 1.00 95.69 85 TYR A C 1
ATOM 643 O O . TYR A 1 85 ? -2.135 13.517 8.948 1.00 95.69 85 TYR A O 1
ATOM 651 N N . SER A 1 86 ? -1.314 11.447 8.663 1.00 96.81 86 SER A N 1
ATOM 652 C CA . SER A 1 86 ? -2.414 10.965 7.831 1.00 96.81 86 SER A CA 1
ATOM 653 C C . SER A 1 86 ? -3.784 11.187 8.469 1.00 96.81 86 SER A C 1
ATOM 655 O O . SER A 1 86 ? -3.997 10.889 9.654 1.00 96.81 86 SER A O 1
ATOM 657 N N . PHE A 1 87 ? -4.717 11.655 7.638 1.00 96.62 87 PHE A N 1
ATOM 658 C CA . PHE A 1 87 ? -6.142 11.657 7.936 1.00 96.62 87 PHE A CA 1
ATOM 659 C C . PHE A 1 87 ? -6.666 10.216 7.955 1.00 96.62 87 PHE A C 1
ATOM 66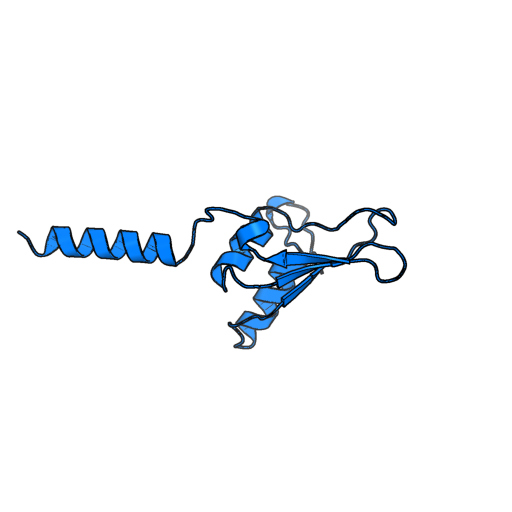1 O O . PHE A 1 87 ? -6.234 9.385 7.158 1.00 96.62 87 PHE A O 1
ATOM 668 N N . GLY A 1 88 ? -7.605 9.904 8.844 1.00 94.75 88 GLY A N 1
ATOM 669 C CA . GLY A 1 88 ? -8.202 8.573 8.899 1.00 94.75 88 GLY A CA 1
ATOM 670 C C . GLY A 1 88 ? -9.333 8.446 9.920 1.00 94.75 88 GLY A C 1
ATOM 671 O O . GLY A 1 88 ? -9.859 9.460 10.398 1.00 94.75 88 GLY A O 1
ATOM 672 N N . PRO A 1 89 ? -9.682 7.207 10.316 1.00 93.12 89 PRO A N 1
ATOM 673 C CA . PRO A 1 89 ? -10.827 6.923 11.183 1.00 93.12 89 PRO A CA 1
ATOM 674 C C . PRO A 1 89 ? -10.839 7.712 12.493 1.00 93.12 89 PRO A C 1
ATOM 676 O O . PRO A 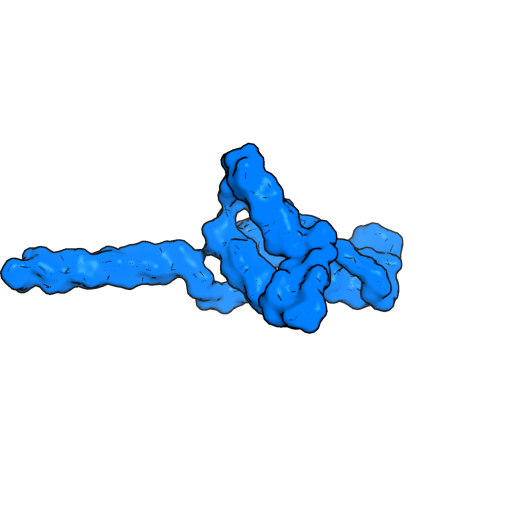1 89 ? -11.899 8.138 12.957 1.00 93.12 89 PRO A O 1
ATOM 679 N N . LYS A 1 90 ? -9.659 7.957 13.082 1.00 92.88 90 LYS A N 1
ATOM 680 C CA . LYS A 1 90 ? -9.523 8.755 14.307 1.00 92.88 90 LYS A CA 1
ATOM 681 C C . LYS A 1 90 ? -9.999 10.194 14.098 1.00 92.88 90 LYS A C 1
ATOM 683 O O . LYS A 1 90 ? -10.785 10.681 14.902 1.00 92.88 90 LYS A O 1
ATOM 688 N N . ASN A 1 91 ? -9.573 10.855 13.020 1.00 95.00 91 ASN A N 1
ATOM 689 C CA . ASN A 1 91 ? -9.958 12.240 12.731 1.00 95.00 91 ASN A CA 1
ATOM 690 C C . ASN A 1 91 ? -11.472 12.367 12.535 1.00 95.00 91 ASN A C 1
ATOM 692 O O . ASN A 1 91 ? -12.087 13.269 13.099 1.00 95.00 91 ASN A O 1
ATOM 696 N N . ILE A 1 92 ? -12.071 11.431 11.792 1.00 93.81 92 ILE A N 1
ATOM 697 C CA . ILE A 1 92 ? -13.521 11.382 11.557 1.00 93.81 92 ILE A CA 1
ATOM 698 C C . ILE A 1 92 ? -14.267 11.162 12.879 1.00 93.81 92 ILE A C 1
ATOM 700 O O . ILE A 1 92 ? -15.229 11.863 13.186 1.00 93.81 92 ILE A O 1
ATOM 7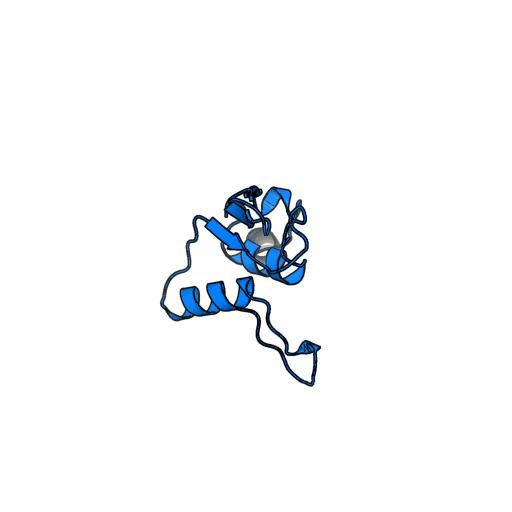04 N N . SER A 1 93 ? -13.799 10.217 13.695 1.00 93.62 93 SER A N 1
ATOM 705 C CA . SER A 1 93 ? -14.404 9.910 14.995 1.00 93.62 93 SER A CA 1
ATOM 706 C C . SER A 1 93 ? -14.328 11.091 15.962 1.00 93.62 93 SER A C 1
ATOM 708 O O . SER A 1 93 ? -15.300 11.380 16.658 1.00 93.62 93 SER A O 1
ATOM 710 N N . ASP A 1 94 ? -13.188 11.776 16.013 1.00 93.88 94 ASP A N 1
ATOM 711 C CA . ASP A 1 94 ? -12.979 12.940 16.874 1.00 93.88 94 ASP A CA 1
ATOM 712 C C . ASP A 1 94 ? -13.850 14.126 16.427 1.00 93.88 94 ASP A C 1
ATOM 714 O O . ASP A 1 94 ? -14.471 14.777 17.270 1.00 93.88 94 ASP A O 1
ATOM 718 N N . TYR A 1 95 ? -13.976 14.352 15.114 1.00 92.88 95 TYR A N 1
ATOM 719 C CA . TYR A 1 95 ? -14.893 15.346 14.547 1.00 92.88 95 TYR A CA 1
ATOM 720 C C . TYR A 1 95 ? -16.360 15.036 14.878 1.0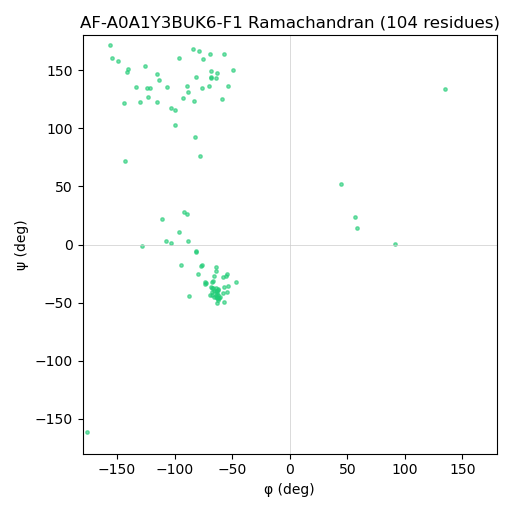0 92.88 95 TYR A C 1
ATOM 722 O O . TYR A 1 95 ? -17.094 15.901 15.349 1.00 92.88 95 TYR A O 1
ATOM 730 N N . ASN A 1 96 ? -16.795 13.784 14.727 1.00 92.94 96 ASN A N 1
ATOM 731 C CA . ASN A 1 96 ? -18.171 13.404 15.055 1.00 92.94 96 ASN A CA 1
ATOM 732 C C . ASN A 1 96 ? -18.483 13.610 16.547 1.00 92.94 96 ASN A C 1
ATOM 734 O O . ASN A 1 96 ? -19.563 14.083 16.898 1.00 92.94 96 ASN A O 1
ATOM 738 N N . LYS A 1 97 ? -17.527 13.316 17.439 1.00 91.81 97 LYS A N 1
ATOM 739 C CA . LYS A 1 97 ? -17.672 13.549 18.888 1.00 91.81 97 LYS A CA 1
ATOM 740 C C . LYS A 1 97 ? -17.749 15.030 19.259 1.00 91.81 97 LYS A C 1
ATOM 742 O O . LYS A 1 97 ? -18.366 15.359 20.272 1.00 91.81 97 LYS A O 1
ATOM 747 N N . SER A 1 98 ? -17.101 15.924 18.512 1.00 88.75 98 SER A N 1
ATOM 748 C CA . SER A 1 98 ? -17.196 17.362 18.789 1.00 88.75 98 SER A CA 1
ATOM 749 C C . SER A 1 98 ? -18.566 17.925 18.393 1.00 88.75 98 SER A C 1
ATOM 751 O O . SER A 1 98 ? -19.093 18.780 19.103 1.00 88.75 98 SER A O 1
ATOM 753 N N . MET A 1 99 ? -19.186 17.382 17.340 1.00 81.44 99 MET A N 1
ATOM 754 C CA . MET A 1 99 ? -20.520 17.783 16.871 1.00 81.44 99 MET A CA 1
ATOM 755 C C . MET A 1 99 ? -21.669 17.298 17.765 1.00 81.44 99 MET A C 1
ATOM 757 O O . MET A 1 99 ? -22.677 17.991 17.910 1.00 81.44 99 MET A O 1
ATOM 761 N N . THR A 1 100 ? -21.538 16.136 18.409 1.00 78.25 100 THR A N 1
ATOM 762 C CA . THR A 1 100 ? -22.558 15.658 19.361 1.00 78.25 100 THR A CA 1
ATOM 763 C C . THR A 1 100 ? -22.528 16.428 20.682 1.00 78.25 100 THR A C 1
ATOM 765 O O . THR A 1 100 ? -23.571 16.696 21.271 1.00 78.25 100 THR A O 1
ATOM 768 N N . LYS A 1 101 ? -21.347 16.867 21.137 1.00 68.38 101 LYS A N 1
ATOM 769 C CA . LYS A 1 101 ? -21.216 17.683 22.356 1.00 68.38 101 LYS A CA 1
ATOM 770 C C . LYS A 1 101 ? -21.822 19.082 22.216 1.00 68.38 101 LYS A C 1
ATOM 772 O O . LYS A 1 101 ? -22.340 19.603 23.195 1.00 68.38 101 LYS A O 1
ATOM 777 N N . SER A 1 102 ? -21.785 19.681 21.026 1.00 61.47 102 SER A N 1
ATOM 778 C CA . SER A 1 102 ? -22.361 21.012 20.782 1.00 61.47 102 SER A CA 1
ATOM 779 C C . SER A 1 102 ? -23.892 21.011 20.671 1.00 61.47 102 SER A C 1
ATOM 781 O O . SER A 1 102 ? -24.513 22.061 20.827 1.00 61.47 102 SER A O 1
ATOM 783 N N . SER A 1 103 ? -24.511 19.848 20.439 1.00 58.84 103 SER A N 1
ATOM 784 C CA . SER A 1 103 ? -25.966 19.681 20.310 1.00 58.84 103 SER A CA 1
ATOM 785 C C . SER A 1 103 ? -26.669 19.275 21.615 1.00 58.84 103 SER A C 1
ATOM 787 O O . SER A 1 103 ? -27.868 19.496 21.729 1.00 58.84 103 SER A O 1
ATOM 789 N N . SER A 1 104 ? -25.949 18.771 22.625 1.00 57.28 104 SER A N 1
ATOM 790 C CA . SER A 1 104 ? -26.484 18.498 23.977 1.00 57.28 104 SER A CA 1
ATOM 791 C C . SER A 1 104 ? -26.411 19.686 24.952 1.00 57.28 104 SER A C 1
ATOM 793 O O . SER A 1 104 ? -26.744 19.532 26.123 1.00 57.28 104 SER A O 1
ATOM 795 N N . SER A 1 105 ? -25.938 20.855 24.511 1.00 54.34 105 SER A N 1
ATOM 796 C CA . SER A 1 105 ? -25.852 22.083 25.326 1.00 54.34 105 SER A CA 1
ATOM 797 C C . SER A 1 105 ? -26.827 23.181 24.878 1.00 54.34 105 SER A C 1
ATOM 799 O O . SER A 1 105 ? -26.598 24.356 25.165 1.00 54.34 105 SER A O 1
ATOM 801 N N . LYS A 1 106 ? -27.895 22.809 24.167 1.00 47.44 106 LYS A N 1
ATOM 802 C CA . LYS A 1 106 ? -29.044 23.668 23.861 1.00 47.44 106 LYS A CA 1
ATOM 803 C C . LYS A 1 106 ? -30.320 23.042 24.396 1.00 47.44 106 LYS A C 1
ATOM 805 O O . LYS A 1 106 ? -30.413 21.798 24.329 1.00 47.44 106 LYS A O 1
#

pLDDT: mean 92.73, std 10.29, range [47.44, 98.75]

Radius of gyration: 17.26 Å; Cα contacts (8 Å, |Δi|>4): 147; chains: 1; bounding box: 48×36×46 Å

InterPro domains:
  IPR002125 Cytidine and deoxycytidylate deaminase domain [PF00383] (1-65)
  IPR002125 Cytidine and deoxycytidylate deaminase domain [PS51747] (1-90)
  IPR016192 APOBEC/CMP deaminase, zinc-binding [PS00903] (13-55)
  IPR016193 Cytidine deaminase-like [SSF53927] (1-92)
  IPR050202 Cytidine and Deoxycytidylate Deaminase [PTHR11644] (1-95)

Secondary structure (DSSP, 8-state):
--B--SSGGG-B-HHHHHHHHHHHTT----SEEEE-----TT-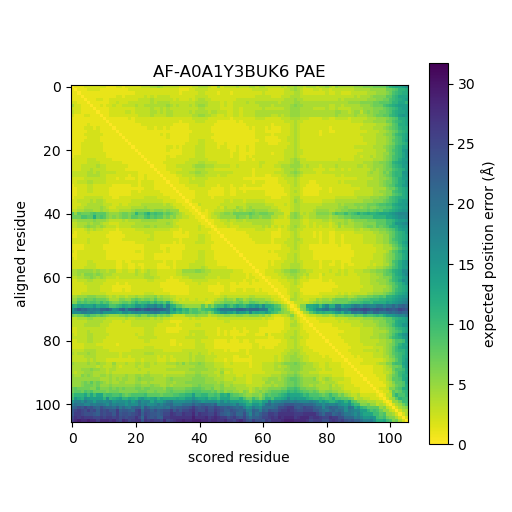--PPPHHHHHHHHTT-TTPEEEEE-SSTT-EEEEEHHHHSTT---HHHHHHHHHHHHHHHTT-

Solvent-accessible surface area (backbone atoms only — not comparable to full-atom values): 6206 Å² total; per-residue (Å²): 98,62,49,84,42,96,60,62,88,72,38,44,51,33,67,54,46,52,50,53,53,38,43,78,70,73,47,73,79,62,70,65,49,80,37,78,52,90,52,60,51,87,42,64,45,70,76,52,70,69,46,52,56,59,49,40,69,53,40,48,78,28,32,40,33,25,27,32,50,40,91,88,42,65,49,77,42,39,39,43,78,77,43,65,92,61,80,42,68,65,58,55,51,54,52,53,55,56,58,54,58,65,62,73,76,112

Nearest PDB structures (foldseek):
  1mq0-assembly1_A  TM=9.777E-01  e=1.584E-08  Homo sapiens
  2fr6-assembly1_A  TM=9.761E-01  e=2.068E-08  Mus musculus
  1r5t-assembly1_D  TM=9.267E-01  e=1.025E-07  Saccharomyces cerevisiae
  3dmo-assembly1_C  TM=8.501E-01  e=6.636E-07  Burkholderia pseudomallei
  9dm1-assembly1_V  TM=3.319E-01  e=7.759E+00  Mycolicibacterium smegmatis MC2 155

Mean predicted aligned error: 4.77 Å

Organism: Euroglyphus maynei (NCBI:txid6958)

Sequence (106 aa):
CNVENAAYSGSICAERTAIVKAVSSGHRKFKAIAITSNLPPNDLCAPCGNCRQFLVEFGKDLIVILATNNNDDYKQFTLDELLPYSFGPKNISDYNKSMTKSSSSK